Protein AF-A0A444JE80-F1 (afdb_monomer_lite)

Radius of gyration: 20.84 Å; chains: 1; bounding box: 45×18×62 Å

Organism: NCBI:txid1859130

Sequence (88 aa):
MGTEKLLDKLTNLLNAKRRKQIKQHDSLKKLLKKLKKRQEKHKKLLAAKKDPEGRKRIERTLKVIYTQRKKGIKLYKDITDDLKGKNK

Structure (mmCIF, N/CA/C/O backbone):
data_AF-A0A444JE80-F1
#
_entry.id   AF-A0A444JE80-F1
#
loop_
_atom_site.group_PDB
_atom_site.id
_atom_site.type_symbol
_atom_site.label_atom_id
_atom_site.label_alt_id
_atom_site.label_comp_id
_atom_site.label_asym_id
_atom_site.label_entity_id
_atom_site.label_seq_id
_atom_site.pdbx_PDB_ins_code
_atom_site.Cartn_x
_atom_site.Cartn_y
_atom_site.Cartn_z
_atom_site.occupancy
_atom_site.B_iso_or_equiv
_atom_site.auth_seq_id
_atom_site.auth_comp_id
_atom_site.auth_asym_id
_atom_site.auth_atom_id
_atom_site.pdbx_PDB_model_num
ATOM 1 N N . MET A 1 1 ? -26.090 -8.244 35.559 1.00 55.00 1 MET A N 1
ATOM 2 C CA . MET A 1 1 ? -24.916 -7.605 34.917 1.00 55.00 1 MET A CA 1
ATOM 3 C C . MET A 1 1 ? -25.298 -6.168 34.618 1.00 55.00 1 MET A C 1
ATOM 5 O O . MET A 1 1 ? -26.292 -5.978 33.937 1.00 55.00 1 MET A O 1
ATOM 9 N N . GLY A 1 2 ? -24.596 -5.189 35.190 1.00 77.19 2 GLY A N 1
ATOM 10 C CA . GLY A 1 2 ? -24.949 -3.777 35.024 1.00 77.19 2 GLY A CA 1
ATOM 11 C C . GLY A 1 2 ? -24.661 -3.265 33.613 1.00 77.19 2 GLY A C 1
ATOM 12 O O . GLY A 1 2 ? -23.731 -3.734 32.953 1.00 77.19 2 GLY A O 1
ATOM 13 N N . THR A 1 3 ? -25.452 -2.290 33.181 1.00 81.06 3 THR A N 1
ATOM 14 C CA . THR A 1 3 ? -25.321 -1.535 31.926 1.00 81.06 3 THR A CA 1
ATOM 15 C C . THR A 1 3 ? -23.900 -1.001 31.711 1.00 81.06 3 THR A C 1
ATOM 17 O O . THR A 1 3 ? -23.392 -1.050 30.595 1.00 81.06 3 THR A O 1
ATOM 20 N N . GLU A 1 4 ? -23.204 -0.609 32.780 1.00 85.44 4 GLU A N 1
ATOM 21 C CA . GLU A 1 4 ? -21.808 -0.142 32.755 1.00 85.44 4 GLU A CA 1
ATOM 22 C C . GLU A 1 4 ? -20.832 -1.184 32.186 1.00 85.44 4 GLU A C 1
ATOM 24 O O . GLU A 1 4 ? -20.077 -0.895 31.260 1.00 85.44 4 GLU A O 1
ATOM 29 N N . LYS A 1 5 ? -20.913 -2.448 32.631 1.00 83.44 5 LYS A N 1
ATOM 30 C CA . LYS A 1 5 ? -20.046 -3.526 32.115 1.00 83.44 5 LYS A CA 1
ATOM 31 C C . LYS A 1 5 ? -20.285 -3.807 30.628 1.00 83.44 5 LYS A C 1
ATOM 33 O O . LYS A 1 5 ? -19.394 -4.312 29.943 1.00 83.44 5 LYS A O 1
ATOM 38 N N . LEU A 1 6 ? -21.492 -3.538 30.127 1.00 84.19 6 LEU A N 1
ATOM 39 C CA . LEU A 1 6 ? -21.821 -3.688 28.710 1.00 84.19 6 LEU A CA 1
ATOM 40 C C . LEU A 1 6 ? -21.224 -2.540 27.882 1.00 84.19 6 LEU A C 1
ATOM 42 O O . LEU A 1 6 ? -20.638 -2.795 26.828 1.00 84.19 6 LEU A O 1
ATOM 46 N N . LEU A 1 7 ? -21.309 -1.306 28.389 1.00 87.56 7 LEU A N 1
ATOM 47 C CA . LEU A 1 7 ? -20.693 -0.121 27.785 1.00 87.56 7 LEU A CA 1
ATOM 48 C C . LEU A 1 7 ? -19.163 -0.240 27.727 1.00 87.56 7 LEU A C 1
ATOM 50 O O . LEU A 1 7 ? -18.565 0.065 26.692 1.00 87.56 7 LEU A O 1
ATOM 54 N N . ASP A 1 8 ? -18.531 -0.779 28.770 1.00 86.94 8 ASP A N 1
ATOM 55 C CA . ASP A 1 8 ? -17.088 -1.049 28.782 1.00 86.94 8 ASP A CA 1
ATOM 56 C C . ASP A 1 8 ? -16.679 -2.070 27.715 1.00 86.94 8 ASP A C 1
ATOM 58 O O . ASP A 1 8 ? -15.692 -1.884 26.995 1.00 86.94 8 ASP A O 1
ATOM 62 N N . LYS A 1 9 ? -17.447 -3.155 27.556 1.00 84.94 9 LYS A N 1
ATOM 63 C CA . LYS A 1 9 ? -17.196 -4.157 26.506 1.00 84.94 9 LYS A CA 1
ATOM 64 C C . LYS A 1 9 ? -17.333 -3.553 25.108 1.00 84.94 9 LYS A C 1
ATOM 66 O O . LYS A 1 9 ? -16.471 -3.790 24.261 1.00 84.94 9 LYS A O 1
ATOM 71 N N . LEU A 1 10 ? -18.368 -2.746 24.877 1.00 84.81 10 LEU A N 1
ATOM 72 C CA . LEU A 1 10 ? -18.577 -2.016 23.621 1.00 84.81 10 LEU A CA 1
ATOM 73 C C . LEU A 1 10 ? -17.415 -1.066 23.316 1.00 84.81 10 LEU A C 1
ATOM 75 O O . LEU A 1 10 ? -16.857 -1.100 22.217 1.00 84.81 10 LEU A O 1
ATOM 79 N N . THR A 1 11 ? -16.992 -0.285 24.306 1.00 84.50 11 THR A N 1
ATOM 80 C CA . THR A 1 11 ? -15.861 0.644 24.193 1.00 84.50 11 THR A CA 1
ATOM 81 C C . THR A 1 11 ? -14.574 -0.097 23.838 1.00 84.50 11 THR A C 1
ATOM 83 O O . THR A 1 11 ? -13.848 0.291 22.919 1.00 84.50 11 THR A O 1
ATOM 86 N N . ASN A 1 12 ? -14.314 -1.227 24.495 1.00 86.31 12 ASN A N 1
ATOM 87 C CA . ASN A 1 12 ? -13.151 -2.061 24.211 1.00 86.31 12 ASN A CA 1
ATOM 88 C C . ASN A 1 12 ? -13.167 -2.655 22.795 1.00 86.31 12 ASN A C 1
ATOM 90 O O . ASN A 1 12 ? -12.125 -2.665 22.130 1.00 86.31 12 ASN A O 1
ATOM 94 N N . LEU A 1 13 ? -14.330 -3.091 22.302 1.00 82.19 13 LEU A N 1
ATOM 95 C CA . LEU A 1 13 ? -14.489 -3.599 20.935 1.00 82.19 13 LEU A CA 1
ATOM 96 C C . LEU A 1 13 ? -14.260 -2.502 19.886 1.00 82.19 13 LEU A C 1
ATOM 98 O O . LEU A 1 13 ? -13.514 -2.711 18.923 1.00 82.19 13 LEU A O 1
ATOM 102 N N . LEU A 1 14 ? -14.834 -1.313 20.090 1.00 79.94 14 LEU A N 1
ATOM 103 C CA . LEU A 1 14 ? -14.636 -0.159 19.207 1.00 79.94 14 LEU A CA 1
ATOM 104 C C . LEU A 1 14 ? -13.163 0.277 19.179 1.00 79.94 14 LEU A C 1
ATOM 106 O O . LEU A 1 14 ? -12.589 0.484 18.105 1.00 79.94 14 LEU A O 1
ATOM 110 N N . ASN A 1 15 ? -12.510 0.311 20.341 1.00 85.81 15 ASN A N 1
ATOM 111 C CA . ASN A 1 15 ? -11.085 0.609 20.453 1.00 85.81 15 ASN A CA 1
ATOM 112 C C . ASN A 1 15 ? -10.215 -0.447 19.758 1.00 85.81 15 ASN A C 1
ATOM 114 O O . ASN A 1 15 ? -9.247 -0.102 19.076 1.00 85.81 15 ASN A O 1
ATOM 118 N N . ALA A 1 16 ? -10.556 -1.734 19.871 1.00 85.25 16 ALA A N 1
ATOM 119 C CA . ALA A 1 16 ? -9.845 -2.807 19.178 1.00 85.25 16 ALA A CA 1
ATOM 120 C C . ALA A 1 16 ? -9.951 -2.672 17.650 1.00 85.25 16 ALA A C 1
ATOM 122 O O . ALA A 1 16 ? -8.937 -2.785 16.951 1.00 85.25 16 ALA A O 1
ATOM 123 N N . LYS A 1 17 ? -11.146 -2.357 17.131 1.00 83.25 17 LYS A N 1
ATOM 124 C CA . LYS A 1 17 ? -11.369 -2.089 15.701 1.00 83.25 17 LYS A CA 1
ATOM 125 C C . LYS A 1 17 ? -10.520 -0.910 15.218 1.00 83.25 17 LYS A C 1
ATOM 127 O O . LYS A 1 17 ? -9.794 -1.047 14.231 1.00 83.25 17 LYS A O 1
ATOM 132 N N . ARG A 1 18 ? -10.523 0.201 15.963 1.00 85.94 18 ARG A N 1
ATOM 133 C CA . ARG A 1 18 ? -9.732 1.400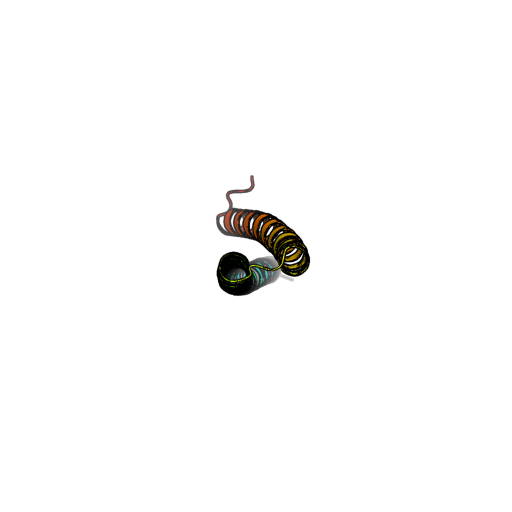 15.644 1.00 85.94 18 ARG A CA 1
ATOM 134 C C . ARG A 1 18 ? -8.228 1.119 15.634 1.00 85.94 18 ARG A C 1
ATOM 136 O O . ARG A 1 18 ? -7.539 1.484 14.684 1.00 85.94 18 ARG A O 1
ATOM 143 N N . ARG A 1 19 ? -7.709 0.402 16.639 1.00 89.06 19 ARG A N 1
ATOM 144 C CA . A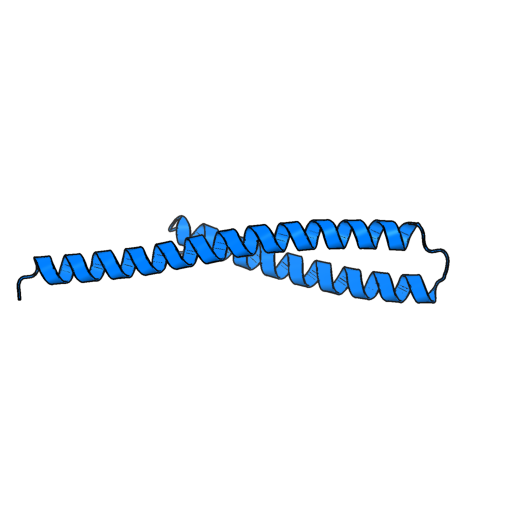RG A 1 19 ? -6.292 -0.012 16.690 1.00 89.06 19 ARG A CA 1
ATOM 145 C C . ARG A 1 19 ? -5.899 -0.858 15.477 1.00 89.06 19 ARG A C 1
ATOM 147 O O . ARG A 1 19 ? -4.828 -0.653 14.903 1.00 89.06 19 ARG A O 1
ATOM 154 N N . LYS A 1 20 ? -6.767 -1.781 15.049 1.00 88.56 20 LYS A N 1
ATOM 155 C CA . LYS A 1 20 ? -6.537 -2.613 13.857 1.00 88.56 20 LYS A CA 1
ATOM 156 C C . LYS A 1 20 ? -6.468 -1.768 12.581 1.00 88.56 20 LYS A C 1
ATOM 158 O O . LYS A 1 20 ? -5.544 -1.964 11.793 1.00 88.56 20 LYS A O 1
ATOM 163 N N . GLN A 1 21 ? -7.380 -0.810 12.408 1.00 86.62 21 GLN A N 1
ATOM 164 C CA . GLN A 1 21 ? -7.382 0.104 11.258 1.00 86.62 21 GLN A CA 1
ATOM 165 C C . GLN A 1 21 ? -6.114 0.968 11.206 1.00 86.62 21 GLN A C 1
ATOM 167 O O . GLN A 1 21 ? -5.489 1.062 10.152 1.00 86.62 21 GLN A O 1
ATOM 172 N N . ILE A 1 22 ? -5.661 1.515 12.341 1.00 90.19 22 ILE A N 1
ATOM 173 C CA . ILE A 1 22 ? -4.400 2.278 12.422 1.00 90.19 22 ILE A CA 1
ATOM 174 C C . ILE A 1 22 ? -3.206 1.405 12.002 1.00 90.19 22 ILE A C 1
ATOM 176 O O . ILE A 1 22 ? -2.397 1.804 11.163 1.00 90.19 22 ILE A O 1
ATOM 180 N N . LYS A 1 23 ? -3.121 0.169 12.510 1.00 91.06 23 LYS A N 1
ATOM 181 C CA . LYS A 1 23 ? -2.043 -0.766 12.145 1.00 91.06 23 LYS A CA 1
ATOM 182 C C . LYS A 1 23 ? -2.051 -1.098 10.646 1.00 91.06 23 LYS A C 1
ATOM 184 O O . LYS A 1 23 ? -0.993 -1.152 10.009 1.00 91.06 23 LYS A O 1
ATOM 189 N N . GLN A 1 24 ? -3.233 -1.301 10.063 1.00 89.00 24 GLN A N 1
ATOM 190 C CA . GLN A 1 24 ? -3.393 -1.528 8.624 1.00 89.00 24 GLN A CA 1
ATOM 191 C C . GLN A 1 24 ? -2.965 -0.297 7.816 1.00 89.00 24 GLN A C 1
ATOM 193 O O . GLN A 1 24 ? -2.166 -0.424 6.889 1.00 89.00 24 GLN A O 1
ATOM 198 N N . HIS A 1 25 ? -3.400 0.894 8.217 1.00 91.50 25 HIS A N 1
ATOM 199 C CA . HIS A 1 25 ? -3.012 2.159 7.600 1.00 91.50 25 HIS A CA 1
ATOM 200 C C . HIS A 1 25 ? -1.485 2.357 7.581 1.00 91.50 25 HIS A C 1
ATOM 202 O O . HIS A 1 25 ? -0.895 2.640 6.534 1.00 91.50 25 HIS A O 1
ATOM 208 N N . ASP A 1 26 ? -0.813 2.135 8.711 1.00 90.56 26 ASP A N 1
ATOM 209 C CA . ASP A 1 26 ? 0.636 2.326 8.823 1.00 90.56 26 ASP A CA 1
ATOM 210 C C . ASP A 1 26 ? 1.440 1.297 8.029 1.00 90.56 26 ASP A C 1
ATOM 212 O O . ASP A 1 26 ? 2.443 1.632 7.382 1.00 90.56 26 ASP A O 1
ATOM 216 N N . SER A 1 27 ? 1.003 0.038 8.039 1.00 90.56 27 SER A N 1
ATOM 217 C CA . SER A 1 27 ? 1.630 -1.006 7.225 1.00 90.56 27 SER A CA 1
ATOM 218 C C . SER A 1 27 ? 1.476 -0.715 5.727 1.00 90.56 27 SER A C 1
ATOM 220 O O . SER A 1 27 ? 2.459 -0.796 4.981 1.00 90.56 27 SER A O 1
ATOM 222 N N . LEU A 1 28 ? 0.298 -0.253 5.295 1.00 90.50 28 LEU A N 1
ATOM 223 C CA . LEU A 1 28 ? 0.033 0.160 3.919 1.00 90.50 28 LEU A CA 1
ATOM 224 C C . LEU A 1 28 ? 0.877 1.375 3.510 1.00 90.50 28 LEU A C 1
ATOM 226 O O . LEU A 1 28 ? 1.475 1.375 2.432 1.00 90.50 28 LEU A O 1
ATOM 230 N N . LYS A 1 29 ? 1.035 2.372 4.390 1.00 91.06 29 LYS A N 1
ATOM 231 C CA . LYS A 1 29 ? 1.934 3.522 4.174 1.00 91.06 29 LYS A CA 1
ATOM 232 C C . LYS A 1 29 ? 3.371 3.074 3.908 1.00 91.06 29 LYS A C 1
ATOM 234 O O . LYS A 1 29 ? 4.017 3.556 2.971 1.00 91.06 29 LYS A O 1
ATOM 239 N N . LYS A 1 30 ? 3.886 2.137 4.713 1.00 93.06 30 LYS A N 1
ATOM 240 C CA . LYS A 1 30 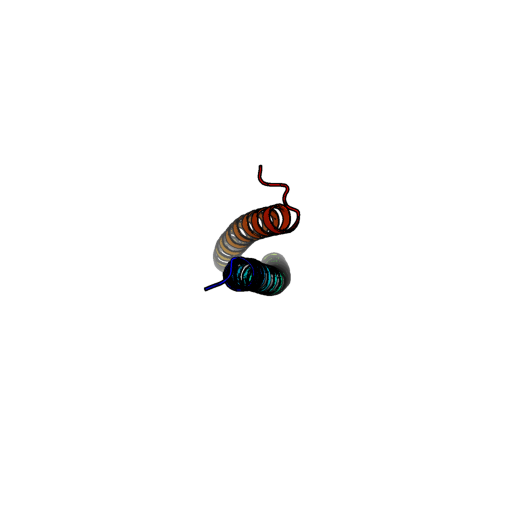? 5.235 1.570 4.538 1.00 93.06 30 LYS A CA 1
ATOM 241 C C . LYS A 1 30 ? 5.349 0.819 3.207 1.00 93.06 30 LYS A C 1
ATOM 243 O O . LYS A 1 30 ? 6.328 1.019 2.483 1.00 93.06 30 LYS A O 1
ATOM 248 N N . LEU A 1 31 ? 4.347 0.017 2.846 1.00 92.00 31 LEU A N 1
ATOM 249 C CA . LEU A 1 31 ? 4.313 -0.716 1.578 1.00 92.00 31 LEU A CA 1
ATOM 250 C C . LEU A 1 31 ? 4.307 0.231 0.367 1.00 92.00 31 LEU A C 1
ATOM 252 O O . LEU A 1 31 ? 5.116 0.074 -0.547 1.00 92.00 31 LEU A O 1
ATOM 256 N N . LEU A 1 32 ? 3.475 1.275 0.387 1.00 91.06 32 LEU A N 1
ATOM 257 C CA . LEU A 1 32 ? 3.410 2.287 -0.672 1.00 91.06 32 LEU A CA 1
ATOM 258 C C . LEU A 1 32 ? 4.731 3.051 -0.840 1.00 91.06 32 LEU A C 1
ATOM 260 O O . LEU A 1 32 ? 5.125 3.370 -1.969 1.00 91.06 32 LEU A O 1
ATOM 264 N N . LYS A 1 33 ? 5.457 3.323 0.253 1.00 91.94 33 LYS A N 1
ATOM 265 C CA . LYS A 1 33 ? 6.814 3.894 0.185 1.00 91.94 33 LYS A CA 1
ATOM 266 C C . LYS A 1 33 ? 7.794 2.933 -0.497 1.00 91.94 33 LYS A C 1
ATOM 268 O O . LYS A 1 33 ? 8.537 3.366 -1.379 1.00 91.94 33 LYS A O 1
ATOM 273 N N . LYS A 1 34 ? 7.769 1.639 -0.153 1.00 91.19 34 LYS A N 1
ATOM 274 C CA . LYS A 1 34 ? 8.607 0.611 -0.804 1.00 91.19 34 LYS A CA 1
ATOM 275 C C . LYS A 1 34 ? 8.298 0.495 -2.299 1.00 91.19 34 LYS A C 1
ATOM 277 O O . LYS A 1 34 ? 9.219 0.517 -3.113 1.00 91.19 34 LYS A O 1
ATOM 282 N N . LEU A 1 35 ? 7.016 0.475 -2.671 1.00 88.25 35 LEU A N 1
ATOM 283 C CA . LEU A 1 35 ? 6.587 0.466 -4.073 1.00 88.25 35 LEU A CA 1
ATOM 284 C C . LEU A 1 35 ? 7.056 1.717 -4.829 1.00 88.25 35 LEU A C 1
ATOM 286 O O . LEU A 1 35 ? 7.472 1.592 -5.976 1.00 88.25 35 LEU A O 1
ATOM 290 N N . LYS A 1 36 ? 7.075 2.900 -4.186 1.00 88.81 36 LYS A N 1
ATOM 291 C CA . LYS A 1 36 ? 7.621 4.134 -4.793 1.00 88.81 36 LYS A CA 1
ATOM 292 C C . LYS A 1 36 ? 9.087 3.944 -5.164 1.00 88.81 36 LYS A C 1
ATOM 294 O O . LYS A 1 36 ? 9.471 4.165 -6.304 1.00 88.81 36 LYS A O 1
ATOM 299 N N . LYS A 1 37 ? 9.895 3.492 -4.201 1.00 91.56 37 LYS A N 1
ATOM 300 C CA . LYS A 1 37 ? 11.331 3.269 -4.405 1.00 91.56 37 LYS A CA 1
ATOM 301 C C . LYS A 1 37 ? 11.583 2.241 -5.510 1.00 91.56 37 LYS A C 1
ATOM 303 O O . LYS A 1 37 ? 12.441 2.455 -6.360 1.00 91.56 37 LYS A O 1
ATOM 308 N N . ARG A 1 38 ? 10.805 1.150 -5.535 1.00 86.69 38 ARG A N 1
ATOM 309 C CA . ARG A 1 38 ? 10.905 0.121 -6.579 1.00 86.69 38 ARG A CA 1
ATOM 310 C C . ARG A 1 38 ? 10.558 0.682 -7.958 1.00 86.69 38 ARG A C 1
ATOM 312 O O . ARG A 1 38 ? 11.310 0.429 -8.894 1.00 86.69 38 ARG A O 1
ATOM 319 N N . GLN A 1 39 ? 9.482 1.461 -8.068 1.00 87.62 39 GLN A N 1
ATOM 320 C CA . GLN A 1 39 ? 9.085 2.127 -9.310 1.00 87.62 39 GLN A CA 1
ATOM 321 C C . GLN A 1 39 ? 10.203 3.031 -9.841 1.00 87.62 39 GLN A C 1
ATOM 323 O O . GLN A 1 39 ? 10.593 2.899 -10.996 1.00 87.62 39 GLN A O 1
ATOM 328 N N . GLU A 1 40 ? 10.769 3.892 -8.994 1.00 90.69 40 GLU A N 1
ATOM 329 C CA . GLU A 1 40 ? 11.856 4.795 -9.392 1.00 90.69 40 GLU A CA 1
ATOM 330 C C . GLU A 1 40 ? 13.118 4.031 -9.814 1.00 90.69 40 GLU A C 1
ATOM 332 O O . GLU A 1 40 ? 13.726 4.357 -10.832 1.00 90.69 40 GLU A O 1
ATOM 337 N N . LYS A 1 41 ? 13.470 2.943 -9.115 1.00 89.06 41 LYS A N 1
ATOM 338 C CA . LYS A 1 41 ? 14.573 2.063 -9.533 1.00 89.06 41 LYS A CA 1
ATOM 339 C C . LYS A 1 41 ? 14.329 1.472 -10.927 1.00 89.06 41 LYS A C 1
ATOM 341 O O . LYS A 1 41 ? 15.235 1.474 -11.751 1.00 89.06 41 LYS A O 1
ATOM 346 N N . HIS A 1 42 ? 13.117 0.994 -11.208 1.00 85.44 42 HIS A N 1
ATOM 347 C CA . HIS A 1 42 ? 12.798 0.381 -12.503 1.00 85.44 42 HIS A CA 1
ATOM 348 C C . HIS A 1 42 ? 12.732 1.416 -13.634 1.00 85.44 42 HIS A C 1
ATOM 350 O O . HIS A 1 42 ? 13.158 1.108 -14.740 1.00 85.44 42 HIS A O 1
ATOM 356 N N . LYS A 1 43 ? 12.292 2.654 -13.365 1.00 88.00 43 LYS A N 1
ATOM 357 C CA . LYS A 1 43 ? 12.378 3.759 -14.337 1.00 88.00 43 LYS A CA 1
ATOM 358 C C . LYS A 1 43 ? 13.824 4.078 -14.710 1.00 88.00 43 LYS A C 1
ATOM 360 O O . LYS A 1 43 ? 14.129 4.193 -15.890 1.00 88.00 43 LYS A O 1
ATOM 365 N N . LYS A 1 44 ? 14.721 4.167 -13.719 1.00 90.69 44 LYS A N 1
ATOM 366 C CA . LYS A 1 44 ? 16.156 4.387 -13.968 1.00 90.69 44 LYS A CA 1
ATOM 367 C C . LYS A 1 44 ? 16.759 3.262 -14.813 1.00 90.69 44 LYS A C 1
ATOM 369 O O . LYS A 1 44 ? 17.467 3.535 -15.774 1.00 90.69 44 LYS A O 1
ATOM 374 N N . LEU A 1 45 ? 16.422 2.008 -14.500 1.00 85.81 45 LEU A N 1
ATOM 375 C CA . LEU A 1 45 ? 16.852 0.852 -15.293 1.00 85.81 45 LEU A CA 1
ATOM 376 C C . LEU A 1 45 ? 16.307 0.897 -16.728 1.00 85.81 45 LEU A C 1
ATOM 378 O O . LEU A 1 45 ? 17.040 0.579 -17.655 1.00 85.81 45 LEU A O 1
ATOM 382 N N . LEU A 1 46 ? 15.053 1.314 -16.925 1.00 86.00 46 LEU A N 1
ATOM 383 C CA . LEU A 1 46 ? 14.461 1.456 -18.259 1.00 86.00 46 LEU A CA 1
ATOM 384 C C . LEU A 1 46 ? 15.167 2.530 -19.100 1.00 86.00 46 LEU A C 1
ATOM 386 O O . LEU A 1 4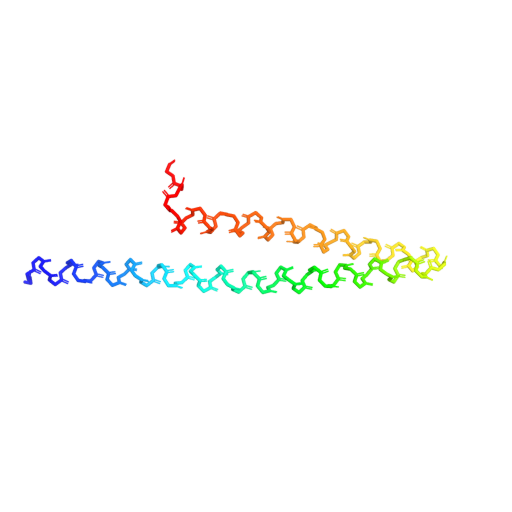6 ? 15.375 2.338 -20.298 1.00 86.00 46 LEU A O 1
ATOM 390 N N . ALA A 1 47 ? 15.532 3.649 -18.469 1.00 87.00 47 ALA A N 1
ATOM 391 C CA . ALA A 1 47 ? 16.232 4.750 -19.124 1.00 87.00 47 ALA A CA 1
ATOM 392 C C . ALA A 1 47 ? 17.647 4.342 -19.565 1.00 87.00 47 ALA A C 1
ATOM 394 O O . ALA A 1 47 ? 18.063 4.681 -20.668 1.00 87.00 47 ALA A O 1
ATOM 395 N N . ALA A 1 48 ? 18.351 3.567 -18.735 1.00 86.81 48 ALA A N 1
ATOM 396 C CA . ALA A 1 48 ? 19.707 3.097 -19.017 1.00 86.81 48 ALA A CA 1
ATOM 397 C C . ALA A 1 48 ? 19.765 1.939 -20.034 1.00 86.81 48 ALA A C 1
ATOM 399 O O . ALA A 1 48 ? 20.808 1.693 -20.637 1.00 86.81 48 ALA A O 1
ATOM 400 N N . LYS A 1 49 ? 18.666 1.197 -20.218 1.00 83.19 49 LYS A N 1
ATOM 401 C CA . LYS A 1 49 ? 18.647 -0.003 -21.061 1.00 83.19 49 LYS A CA 1
ATOM 402 C C . LYS A 1 49 ? 18.381 0.358 -22.522 1.00 83.19 49 LYS A C 1
ATOM 404 O O . LYS A 1 49 ? 17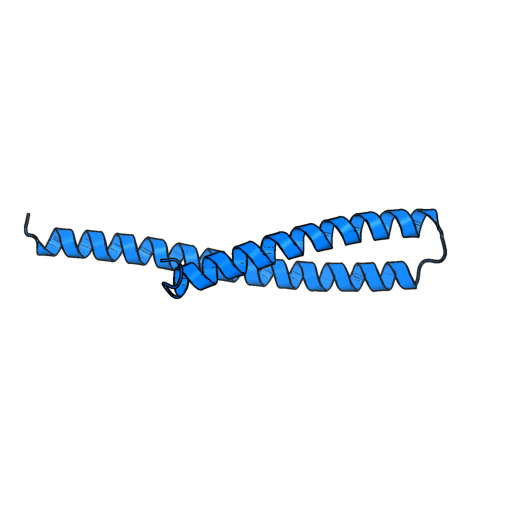.332 0.910 -22.833 1.00 83.19 49 LYS A O 1
ATOM 409 N N . LYS A 1 50 ? 19.317 0.017 -23.414 1.00 80.62 50 LYS A N 1
ATOM 410 C CA . LYS A 1 50 ? 19.187 0.210 -24.874 1.00 80.62 50 LYS A CA 1
ATOM 411 C C . LYS A 1 50 ? 18.502 -0.970 -25.578 1.00 80.62 50 LYS A C 1
ATOM 413 O O . LYS A 1 50 ? 17.873 -0.774 -26.608 1.00 80.62 50 LYS A O 1
ATOM 418 N N . ASP A 1 51 ? 18.573 -2.159 -24.980 1.00 89.00 51 ASP A N 1
ATOM 419 C CA . ASP A 1 51 ? 17.988 -3.395 -25.509 1.00 89.00 51 ASP A CA 1
ATOM 420 C C . ASP A 1 51 ? 16.4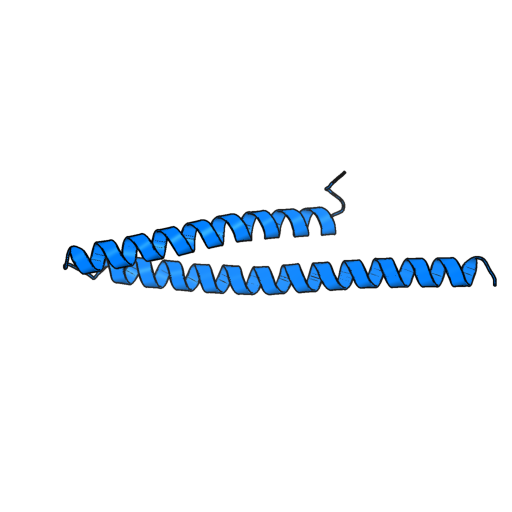34 -3.367 -25.530 1.00 89.00 51 ASP A C 1
ATOM 422 O O . ASP A 1 51 ? 15.817 -3.209 -24.464 1.00 89.00 51 ASP A O 1
ATOM 426 N N . PRO A 1 52 ? 15.785 -3.541 -26.702 1.00 84.06 52 PRO A N 1
ATOM 427 C CA . PRO A 1 52 ? 14.330 -3.458 -26.855 1.00 84.06 52 PRO A CA 1
ATOM 428 C C . PRO A 1 52 ? 13.544 -4.498 -26.047 1.00 84.06 52 PRO A C 1
ATOM 430 O O . PRO A 1 52 ? 12.506 -4.174 -25.459 1.00 84.06 52 PRO A O 1
ATOM 433 N N . GLU A 1 53 ? 14.015 -5.746 -25.979 1.00 85.56 53 GLU A N 1
ATOM 434 C CA . GLU A 1 53 ? 13.305 -6.804 -25.251 1.00 85.56 53 GLU A CA 1
ATOM 435 C C . GLU A 1 53 ? 13.359 -6.577 -23.742 1.00 85.56 53 GLU A C 1
ATOM 437 O O . GLU A 1 53 ? 12.354 -6.647 -23.022 1.00 85.56 53 GLU A O 1
ATOM 442 N N . GLY A 1 54 ? 14.547 -6.236 -23.256 1.00 83.25 54 GLY A N 1
ATOM 443 C CA . GLY A 1 54 ? 14.795 -5.868 -21.885 1.00 83.25 54 GLY A CA 1
ATOM 444 C C . GLY A 1 54 ? 13.993 -4.649 -21.447 1.00 83.25 54 GLY A C 1
ATOM 445 O O . GLY A 1 54 ? 13.522 -4.631 -20.307 1.00 83.25 54 GLY A O 1
ATOM 446 N N . ARG A 1 55 ? 13.799 -3.663 -22.331 1.00 88.56 55 ARG A N 1
ATOM 447 C CA . ARG A 1 55 ? 12.919 -2.514 -22.081 1.00 88.56 55 ARG A CA 1
ATOM 448 C C . ARG A 1 55 ? 11.463 -2.939 -21.920 1.00 88.56 55 ARG A C 1
ATOM 450 O O . ARG A 1 55 ? 10.874 -2.644 -20.880 1.00 88.56 55 ARG A O 1
ATOM 457 N N . LYS A 1 56 ? 10.921 -3.736 -22.850 1.00 88.94 56 LYS A N 1
ATOM 458 C CA . LYS A 1 56 ? 9.539 -4.253 -22.766 1.00 88.94 56 LYS A CA 1
ATOM 459 C C . LYS A 1 56 ? 9.277 -5.012 -21.459 1.00 88.94 56 LYS A C 1
ATOM 461 O O . LYS A 1 56 ? 8.221 -4.851 -20.842 1.00 88.94 56 LYS A O 1
ATOM 466 N N . ARG A 1 57 ? 10.232 -5.824 -20.986 1.00 89.12 57 ARG A N 1
ATOM 467 C CA . ARG A 1 57 ? 10.106 -6.535 -19.694 1.00 89.12 57 ARG A CA 1
ATOM 468 C C . ARG A 1 57 ? 10.035 -5.572 -18.500 1.00 89.12 57 ARG A C 1
ATOM 470 O O . ARG A 1 57 ? 9.225 -5.771 -17.587 1.00 89.12 57 ARG A O 1
ATOM 477 N N . ILE A 1 58 ? 10.853 -4.519 -18.504 1.00 86.44 58 ILE A N 1
ATOM 478 C CA . ILE A 1 58 ? 10.866 -3.509 -17.436 1.00 86.44 58 ILE A CA 1
ATOM 479 C C . ILE A 1 58 ? 9.580 -2.670 -17.464 1.00 86.44 58 ILE A C 1
ATOM 481 O O . ILE A 1 58 ? 9.005 -2.414 -16.406 1.00 86.44 58 ILE A O 1
ATOM 485 N N . GLU A 1 59 ? 9.072 -2.314 -18.643 1.00 87.88 59 GLU A N 1
ATOM 486 C CA . GLU A 1 59 ? 7.804 -1.589 -18.808 1.00 87.88 59 GLU A CA 1
ATOM 487 C C . GLU A 1 59 ? 6.604 -2.372 -18.272 1.00 87.88 59 GLU A C 1
ATOM 489 O O . GLU A 1 59 ? 5.802 -1.831 -17.507 1.00 87.88 59 GLU A O 1
ATOM 494 N N . ARG A 1 60 ? 6.503 -3.670 -18.592 1.00 91.88 60 ARG A N 1
ATOM 495 C CA . ARG A 1 60 ? 5.461 -4.549 -18.028 1.00 91.88 60 ARG A CA 1
ATOM 496 C C . ARG A 1 60 ? 5.517 -4.557 -16.501 1.00 91.88 60 ARG A C 1
ATOM 498 O O . ARG A 1 60 ? 4.495 -4.385 -15.835 1.00 91.88 60 ARG A O 1
ATOM 505 N N . THR A 1 61 ? 6.720 -4.681 -15.944 1.00 88.38 61 THR A N 1
ATOM 506 C CA . THR A 1 61 ? 6.939 -4.648 -14.490 1.00 88.38 61 THR A CA 1
ATOM 507 C C . THR A 1 61 ? 6.534 -3.297 -13.887 1.00 88.38 61 THR A C 1
ATOM 509 O O . THR A 1 61 ? 5.871 -3.253 -12.849 1.00 88.38 61 THR A O 1
ATOM 512 N N . LEU A 1 62 ? 6.866 -2.185 -14.549 1.00 89.38 62 LEU A N 1
ATOM 513 C CA . LEU A 1 62 ? 6.454 -0.841 -14.136 1.00 89.38 62 LEU A CA 1
ATOM 514 C C . LEU A 1 62 ? 4.934 -0.676 -14.148 1.00 89.38 62 LEU A C 1
ATOM 516 O O . LEU A 1 62 ? 4.387 -0.107 -13.202 1.00 89.38 62 LEU A O 1
ATOM 520 N N . LYS A 1 63 ? 4.245 -1.209 -15.163 1.00 91.94 63 LYS A N 1
ATOM 521 C CA . LYS A 1 63 ? 2.779 -1.175 -15.260 1.00 91.94 63 LYS A CA 1
ATOM 522 C C . LYS A 1 63 ? 2.123 -1.910 -14.091 1.00 91.94 63 LYS A C 1
ATOM 524 O O . LYS A 1 63 ? 1.195 -1.381 -13.481 1.00 91.94 63 LYS A O 1
ATOM 529 N N . VAL A 1 64 ? 2.640 -3.083 -13.719 1.00 93.44 64 VAL A N 1
ATOM 530 C CA . VAL A 1 64 ? 2.161 -3.832 -12.544 1.00 93.44 64 VAL A CA 1
ATOM 531 C C . VAL A 1 64 ? 2.368 -3.026 -11.260 1.00 93.44 64 VAL A C 1
ATOM 533 O O . VAL A 1 64 ? 1.418 -2.845 -10.496 1.00 93.44 64 VAL A O 1
ATOM 536 N N . ILE A 1 65 ? 3.571 -2.481 -11.043 1.00 88.12 65 ILE A N 1
ATOM 537 C CA . ILE A 1 65 ? 3.883 -1.666 -9.856 1.00 88.12 65 ILE A CA 1
ATOM 538 C C . ILE A 1 65 ? 2.978 -0.429 -9.788 1.00 88.12 65 ILE A C 1
ATOM 540 O O . ILE A 1 65 ? 2.488 -0.083 -8.711 1.00 88.12 65 ILE A O 1
ATOM 544 N N . TYR A 1 66 ? 2.724 0.226 -10.922 1.00 89.12 66 TYR A N 1
ATOM 545 C CA . TYR A 1 66 ? 1.833 1.381 -11.003 1.00 89.12 66 TYR A CA 1
ATOM 546 C C . TYR A 1 66 ? 0.399 1.014 -10.608 1.00 89.12 66 TYR A C 1
ATOM 548 O O . TYR A 1 66 ? -0.186 1.670 -9.745 1.00 89.12 66 TYR A O 1
ATOM 556 N N . THR A 1 67 ? -0.150 -0.069 -11.163 1.00 92.50 67 THR A N 1
ATOM 557 C CA . THR A 1 67 ? -1.501 -0.543 -10.828 1.00 92.50 67 THR A CA 1
ATOM 558 C C . THR A 1 67 ? -1.618 -0.929 -9.356 1.00 92.50 67 THR A C 1
ATOM 560 O O . THR A 1 67 ? -2.565 -0.516 -8.684 1.00 92.50 67 THR A O 1
ATOM 563 N N . GLN A 1 68 ? -0.642 -1.669 -8.823 1.00 90.88 68 GLN A N 1
ATOM 564 C CA . GLN A 1 68 ? -0.595 -2.034 -7.404 1.00 90.88 68 GLN A CA 1
ATOM 565 C C . GLN A 1 68 ? -0.552 -0.792 -6.509 1.00 90.88 68 GLN A C 1
ATOM 567 O O . GLN A 1 68 ? -1.303 -0.692 -5.540 1.00 90.88 68 GLN A O 1
ATOM 572 N N . ARG A 1 69 ? 0.278 0.196 -6.862 1.00 89.81 69 ARG A N 1
ATOM 573 C CA . ARG A 1 69 ? 0.374 1.468 -6.141 1.00 89.81 69 ARG A CA 1
ATOM 574 C C . ARG A 1 69 ? -0.940 2.245 -6.190 1.00 89.81 69 ARG A C 1
ATOM 576 O O . ARG A 1 69 ? -1.366 2.742 -5.155 1.00 89.81 69 ARG A O 1
ATOM 583 N N . LYS A 1 70 ? -1.589 2.338 -7.354 1.00 92.38 70 LYS A N 1
ATOM 584 C CA . LYS A 1 70 ? -2.880 3.026 -7.520 1.00 92.38 70 LYS A CA 1
ATOM 585 C C . LYS A 1 70 ? -3.954 2.400 -6.628 1.00 92.38 70 LYS A C 1
ATOM 587 O O . LYS A 1 70 ? -4.619 3.121 -5.888 1.00 92.38 70 LYS A O 1
ATOM 592 N N . LYS A 1 71 ? -4.063 1.067 -6.635 1.00 92.88 71 LYS A N 1
ATOM 593 C CA . LYS A 1 71 ? -4.982 0.325 -5.755 1.00 92.88 71 LYS A CA 1
ATOM 594 C C . LYS A 1 71 ? -4.663 0.559 -4.276 1.00 92.88 71 LYS A C 1
ATOM 596 O O . LYS A 1 71 ? -5.562 0.863 -3.501 1.00 92.88 71 LYS A O 1
ATOM 601 N N . GLY A 1 72 ? -3.387 0.496 -3.898 1.00 91.31 72 GLY A N 1
ATOM 602 C CA . GLY A 1 72 ? -2.967 0.741 -2.519 1.00 91.31 72 GLY A CA 1
ATOM 603 C C . GLY A 1 72 ? -3.218 2.178 -2.047 1.00 91.31 72 GLY A C 1
ATOM 604 O O . GLY A 1 72 ? -3.577 2.373 -0.894 1.00 91.31 72 GLY A O 1
ATOM 605 N N . ILE A 1 73 ? -3.075 3.187 -2.916 1.00 92.50 73 ILE A N 1
ATOM 606 C CA . ILE A 1 73 ? -3.411 4.584 -2.586 1.00 92.50 73 ILE A CA 1
ATOM 607 C C . ILE A 1 73 ? -4.915 4.741 -2.358 1.00 92.50 73 ILE A C 1
ATOM 609 O O . ILE A 1 73 ? -5.296 5.454 -1.435 1.00 92.50 73 ILE A O 1
ATOM 613 N N . LYS A 1 74 ? -5.755 4.084 -3.170 1.00 93.25 74 LYS A N 1
ATOM 614 C CA . LYS A 1 74 ? -7.210 4.091 -2.968 1.00 93.25 74 LYS A CA 1
ATOM 615 C C . LYS A 1 74 ? -7.557 3.526 -1.588 1.00 93.25 74 LYS A C 1
ATOM 617 O O . LYS A 1 74 ? -8.096 4.251 -0.770 1.00 93.25 74 LYS A O 1
ATOM 622 N N . LEU A 1 75 ? -7.081 2.316 -1.286 1.00 91.44 75 LEU A N 1
ATOM 623 C CA . LEU A 1 75 ? -7.289 1.686 0.021 1.00 91.44 75 LEU A CA 1
ATOM 624 C C . LEU A 1 75 ? -6.757 2.540 1.186 1.00 91.44 75 LEU A C 1
ATOM 626 O O . LEU A 1 75 ? -7.355 2.587 2.254 1.00 91.44 75 LEU A O 1
ATOM 630 N N . TYR A 1 76 ? -5.629 3.228 0.996 1.00 91.19 76 TYR A N 1
ATOM 631 C CA . TYR A 1 76 ? -5.076 4.123 2.012 1.00 91.19 76 TYR A CA 1
ATOM 632 C C . TYR A 1 76 ? -5.998 5.313 2.296 1.00 91.19 76 TYR A C 1
ATOM 634 O O . TYR A 1 76 ? -6.149 5.687 3.458 1.00 91.19 76 TYR A O 1
ATOM 642 N N . LYS A 1 77 ? -6.612 5.897 1.258 1.00 90.06 77 LYS A N 1
ATOM 643 C CA . LYS A 1 77 ? -7.615 6.957 1.417 1.00 90.06 77 LYS A CA 1
ATOM 644 C C . LYS A 1 77 ? -8.854 6.429 2.131 1.00 90.06 77 LYS A C 1
ATOM 646 O O . LYS A 1 77 ? -9.211 7.007 3.145 1.00 90.06 77 LYS A O 1
ATOM 651 N N . ASP A 1 78 ? -9.382 5.286 1.698 1.00 89.44 78 ASP A N 1
ATOM 652 C CA . ASP A 1 78 ? -10.571 4.672 2.299 1.00 89.44 78 ASP A CA 1
ATOM 653 C C . ASP A 1 78 ? -10.374 4.446 3.815 1.00 89.44 78 ASP A C 1
ATOM 655 O O . ASP A 1 78 ? -11.175 4.898 4.628 1.00 89.44 78 ASP A O 1
ATOM 659 N N . ILE A 1 79 ? -9.233 3.869 4.227 1.00 88.69 79 ILE A N 1
ATOM 660 C CA . ILE A 1 79 ? -8.906 3.684 5.655 1.00 88.69 79 ILE A CA 1
ATOM 661 C C . ILE A 1 79 ? -8.703 5.033 6.373 1.00 88.69 79 ILE A C 1
ATOM 663 O O . ILE A 1 79 ? -9.026 5.168 7.552 1.00 88.69 79 ILE A O 1
ATOM 667 N N . THR A 1 80 ? -8.144 6.040 5.695 1.00 88.88 80 THR A N 1
ATOM 668 C CA . THR A 1 80 ? -7.972 7.387 6.270 1.00 88.88 80 THR A CA 1
ATOM 669 C C . THR A 1 80 ? -9.322 8.050 6.537 1.00 88.88 80 THR A C 1
ATOM 671 O O . THR A 1 80 ? -9.485 8.701 7.569 1.00 88.88 80 THR A O 1
ATOM 674 N N . ASP A 1 81 ? -10.272 7.899 5.620 1.00 88.38 81 ASP A N 1
ATOM 675 C CA . ASP A 1 81 ? -11.606 8.485 5.719 1.00 88.38 81 ASP A CA 1
ATOM 676 C C . ASP A 1 81 ? -12.447 7.762 6.780 1.00 88.38 81 ASP A C 1
ATOM 678 O O . ASP A 1 81 ? -13.087 8.432 7.595 1.00 88.38 81 ASP A O 1
ATOM 682 N N . ASP A 1 82 ? -12.319 6.434 6.890 1.00 85.81 82 ASP A N 1
ATOM 683 C CA . ASP A 1 82 ? -12.861 5.645 8.006 1.00 85.81 82 ASP A CA 1
ATOM 684 C C . ASP A 1 82 ? -12.329 6.130 9.364 1.00 85.81 82 ASP A C 1
ATOM 686 O O . ASP A 1 82 ? -13.091 6.329 10.310 1.00 85.81 82 ASP A O 1
ATOM 690 N N . LEU A 1 83 ? -11.014 6.360 9.477 1.00 83.62 83 LEU A N 1
ATOM 691 C CA . LEU A 1 83 ? -10.388 6.836 10.716 1.00 83.62 83 LEU A CA 1
ATOM 692 C C . LEU A 1 83 ? -10.804 8.266 11.092 1.00 83.62 83 LEU A C 1
ATOM 694 O O . LEU A 1 83 ? -10.766 8.617 12.272 1.00 83.62 83 LEU A O 1
ATOM 698 N N . LYS A 1 84 ? -11.172 9.090 10.104 1.00 82.25 84 LYS A N 1
ATOM 699 C CA . LYS A 1 84 ? -11.663 10.463 10.296 1.00 82.25 84 LYS A CA 1
ATOM 700 C C . LYS A 1 84 ? -13.179 10.538 10.493 1.00 82.25 84 LYS A C 1
ATOM 702 O O . LYS A 1 84 ? -13.682 11.638 10.701 1.00 82.25 84 LYS A O 1
ATOM 707 N N . GLY A 1 85 ? -13.895 9.414 10.403 1.00 76.62 85 GLY A N 1
ATOM 708 C CA . GLY A 1 85 ? -15.358 9.386 10.461 1.00 76.62 85 GLY A CA 1
ATOM 709 C C . GLY A 1 85 ? -16.033 10.095 9.282 1.00 76.62 85 GLY A C 1
ATOM 710 O O . GLY A 1 85 ? -17.135 10.606 9.439 1.00 76.62 85 GLY A O 1
ATOM 711 N N . LYS A 1 86 ? -15.360 10.176 8.124 1.00 60.19 86 LYS A N 1
ATOM 712 C CA . LYS A 1 86 ? -15.862 10.860 6.917 1.00 60.19 86 LYS A CA 1
ATOM 713 C C . LYS A 1 86 ? -16.644 9.952 5.966 1.00 60.19 86 LYS A C 1
ATOM 715 O O . LYS A 1 86 ? -17.288 10.470 5.063 1.00 60.19 86 LYS A O 1
ATOM 720 N N . ASN A 1 87 ? -16.601 8.635 6.169 1.00 53.94 87 ASN A N 1
ATOM 721 C CA . ASN A 1 87 ? -17.516 7.703 5.515 1.00 53.94 87 ASN A CA 1
ATOM 722 C C . ASN A 1 87 ? -18.844 7.717 6.280 1.00 53.94 87 ASN A C 1
ATOM 724 O O . ASN A 1 87 ? -18.995 7.019 7.284 1.00 53.94 87 ASN A O 1
ATOM 728 N N . LYS A 1 88 ? -19.770 8.565 5.831 1.00 44.31 88 LYS A N 1
ATOM 729 C CA . LYS A 1 88 ? -21.171 8.567 6.240 1.00 44.31 88 LYS A CA 1
ATOM 730 C C . LYS A 1 88 ? -22.036 8.649 4.994 1.00 44.31 88 LYS A C 1
ATOM 732 O O . LYS A 1 88 ? -21.681 9.465 4.116 1.00 44.31 88 LYS A O 1
#

Foldseek 3Di:
DDPVVVVVVVVVVVVVVLVVLVVVLVVLVVVLVVLVVVLVVLVVVLVPDPDPVSNVVSVVVNVVSVVVNVVSVVVSVVSVCVNVVNPD

pLDDT: mean 86.29, std 8.1, range [44.31, 93.44]

Secondary structure (DSSP, 8-state):
--HHHHHHHHHHHHHHHHHHHHHHHHHHHHHHHHHHHHHHHHHHHHHH---HHHHHHHHHHHHHHHHHHHHHHHHHHHHHHHHTT---